Protein AF-A0A7L1FZL9-F1 (afdb_monomer_lite)

pLDDT: mean 77.22, std 15.19, range [39.34, 91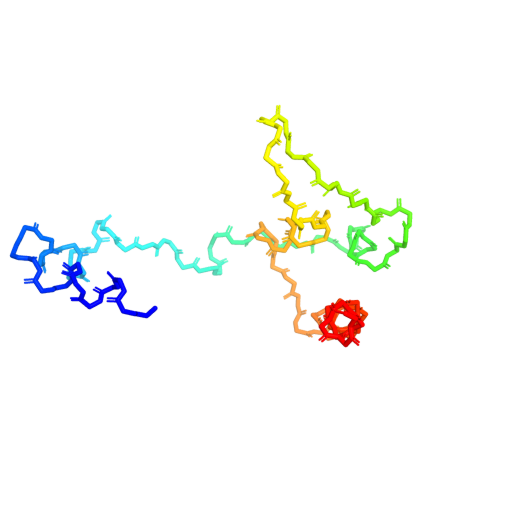.0]

Sequence (96 aa):
MSSQEEILSDGRFSRITRDPRFWEMPEKERKVKIDKRFRAMFHDKKFKLTYTVDKRGRPVNYTSAENLRKFYALSESDSDLSESESKEVKKKKKKK

InterPro domains:
  IPR039754 Pre-rRNA-processing protein Esf1 [PTHR12202] (3-92)

Secondary structure (DSSP, 8-state):
-HHHHHHHH-TTTTTTTT-GGGPPPPHHHHSEEPPGGGGGGGT-TTT--EEEE-TTS-EEEEEHHHHHTTTEE--HHHHHHHHHHHHHHHHHHH--

Radius of gyration: 18.12 Å; chains: 1; bounding box: 38×29×49 Å

Organism: Sylvia borin (NCBI:txid73324)

Structure (mmCIF, N/CA/C/O backbone):
data_AF-A0A7L1FZL9-F1
#
_entry.id   AF-A0A7L1FZL9-F1
#
loop_
_atom_site.group_PDB
_atom_site.id
_atom_site.type_symbol
_atom_site.label_atom_id
_atom_site.label_alt_id
_atom_site.label_comp_id
_atom_site.label_asym_id
_atom_site.label_entity_id
_atom_site.label_seq_id
_atom_site.pdbx_PDB_ins_code
_atom_site.Cartn_x
_atom_site.Cartn_y
_atom_site.Cartn_z
_atom_site.occupancy
_atom_site.B_iso_or_equiv
_atom_site.auth_seq_id
_atom_site.auth_comp_id
_atom_site.auth_asym_id
_atom_site.auth_atom_id
_atom_site.pdbx_PDB_model_num
ATOM 1 N N . MET A 1 1 ? 3.029 -11.949 14.709 1.00 48.22 1 MET A N 1
ATOM 2 C CA . MET A 1 1 ? 2.002 -12.691 15.463 1.00 48.22 1 MET A CA 1
ATOM 3 C C . MET A 1 1 ? 2.260 -12.581 16.962 1.00 48.22 1 MET A C 1
ATOM 5 O O . MET A 1 1 ? 1.384 -12.068 17.634 1.00 48.22 1 MET A O 1
ATOM 9 N N . SER A 1 2 ? 3.466 -12.886 17.465 1.00 59.34 2 SER A N 1
ATOM 10 C CA . SER A 1 2 ? 3.809 -12.760 18.902 1.00 59.34 2 SER A CA 1
ATOM 11 C C . SER A 1 2 ? 3.553 -11.377 19.524 1.00 59.34 2 SER A C 1
ATOM 13 O O . SER A 1 2 ? 3.038 -11.277 20.628 1.00 59.34 2 SER A O 1
ATOM 15 N N . SER A 1 3 ? 3.826 -10.291 18.797 1.00 63.91 3 SER A N 1
ATOM 16 C CA . SER A 1 3 ? 3.645 -8.927 19.319 1.00 63.91 3 SER A CA 1
ATOM 17 C C . SER A 1 3 ? 2.185 -8.514 19.543 1.00 63.91 3 SER A C 1
ATOM 19 O O . SER A 1 3 ? 1.925 -7.595 20.308 1.00 63.91 3 SER A O 1
ATOM 21 N N . GLN A 1 4 ? 1.218 -9.126 18.849 1.00 69.00 4 GLN A N 1
ATOM 22 C CA . GLN A 1 4 ? -0.200 -8.795 19.045 1.00 69.00 4 GLN A CA 1
ATOM 23 C C . GLN A 1 4 ? -0.735 -9.431 20.328 1.00 69.00 4 GLN A C 1
ATOM 25 O O . GLN A 1 4 ? -1.502 -8.794 21.038 1.00 69.00 4 GLN A O 1
ATOM 30 N N . GLU A 1 5 ? -0.291 -10.642 20.655 1.00 74.94 5 GLU A N 1
ATOM 31 C CA . GLU A 1 5 ? -0.677 -11.352 21.880 1.00 74.94 5 GLU A CA 1
ATOM 32 C C . GLU A 1 5 ? -0.196 -10.614 23.139 1.00 74.94 5 GLU A C 1
ATOM 34 O O . GLU A 1 5 ? -0.959 -10.464 24.091 1.00 74.94 5 GLU A O 1
ATOM 39 N N . GLU A 1 6 ? 1.013 -10.046 23.108 1.00 77.38 6 GLU A N 1
ATOM 40 C CA . GLU A 1 6 ? 1.547 -9.204 24.189 1.00 77.38 6 GLU A CA 1
ATOM 41 C C . GLU A 1 6 ? 0.713 -7.929 24.411 1.00 77.38 6 GLU A C 1
ATOM 43 O O . GLU A 1 6 ? 0.440 -7.548 25.548 1.00 77.38 6 GLU A O 1
ATOM 48 N N . ILE A 1 7 ? 0.247 -7.291 23.331 1.00 75.94 7 ILE A N 1
ATOM 49 C CA . ILE A 1 7 ? -0.608 -6.094 23.405 1.00 75.94 7 ILE A CA 1
ATOM 50 C C . ILE A 1 7 ? -1.997 -6.447 23.954 1.00 75.94 7 ILE A C 1
ATOM 52 O O . ILE A 1 7 ? -2.570 -5.678 24.720 1.00 75.94 7 ILE A O 1
ATOM 56 N N . LEU A 1 8 ? -2.539 -7.610 23.583 1.00 77.06 8 LEU A N 1
ATOM 57 C CA . LEU A 1 8 ? -3.836 -8.097 24.066 1.00 77.06 8 LEU A CA 1
ATOM 58 C C . LEU A 1 8 ? -3.800 -8.504 25.543 1.00 77.06 8 LEU A C 1
ATOM 60 O O . LEU A 1 8 ? -4.810 -8.379 26.234 1.00 77.06 8 LEU A O 1
ATOM 64 N N . SER A 1 9 ? -2.648 -8.988 26.009 1.00 81.50 9 SER A N 1
ATOM 65 C CA . SER A 1 9 ? -2.391 -9.335 27.407 1.00 81.50 9 SER A CA 1
ATOM 66 C C . SER A 1 9 ? -2.286 -8.105 28.315 1.00 81.50 9 SER A C 1
ATOM 68 O O . SER A 1 9 ? -2.498 -8.226 29.522 1.00 81.50 9 SER A O 1
ATOM 70 N N . ASP A 1 10 ? -1.932 -6.935 27.777 1.00 85.56 10 ASP A N 1
ATOM 71 C CA . ASP A 1 10 ? -1.797 -5.709 28.561 1.00 85.56 10 ASP A CA 1
ATOM 72 C C . ASP A 1 10 ? -3.179 -5.114 28.885 1.00 85.56 10 ASP A C 1
ATOM 74 O O . ASP A 1 10 ? -3.944 -4.700 28.006 1.00 85.56 10 ASP A O 1
ATOM 78 N N . GLY A 1 11 ? -3.492 -5.013 30.181 1.00 85.69 11 GLY A N 1
ATOM 79 C CA . GLY A 1 11 ? -4.750 -4.447 30.672 1.00 85.69 11 GLY A CA 1
ATOM 80 C C . GLY A 1 11 ? -5.026 -3.029 30.159 1.00 85.69 11 GLY A C 1
ATOM 81 O O . GLY A 1 11 ? -6.192 -2.679 29.951 1.00 85.69 11 GLY A O 1
ATOM 82 N N . ARG A 1 12 ? -3.976 -2.245 29.862 1.00 85.44 12 ARG A N 1
ATOM 83 C CA . ARG A 1 12 ? -4.089 -0.888 29.299 1.00 85.44 12 ARG A CA 1
ATOM 84 C C . ARG A 1 12 ? -4.723 -0.869 27.907 1.00 85.44 12 ARG A C 1
ATOM 86 O O . ARG A 1 12 ? -5.404 0.096 27.570 1.00 85.44 12 ARG A O 1
ATOM 93 N N . PHE A 1 13 ? -4.520 -1.917 27.108 1.00 84.88 13 PHE A N 1
ATOM 94 C CA . PHE A 1 13 ? -4.974 -1.995 25.714 1.00 84.88 13 PHE A CA 1
ATOM 95 C C . PHE A 1 13 ? -6.159 -2.948 25.507 1.00 84.88 13 PHE A C 1
ATOM 97 O O . PHE A 1 13 ? -6.697 -3.028 24.402 1.00 84.88 13 PHE A O 1
ATOM 104 N N . SER A 1 14 ? -6.644 -3.587 26.575 1.00 83.75 14 SER A N 1
ATOM 105 C CA . SER A 1 14 ? -7.786 -4.518 26.566 1.00 83.75 14 SER A CA 1
ATOM 106 C C . SER A 1 14 ? -9.063 -3.978 25.900 1.00 83.75 14 SER A C 1
ATOM 108 O O . SER A 1 14 ? -9.874 -4.749 25.382 1.00 83.75 14 SER A O 1
ATOM 110 N N . ARG A 1 15 ? -9.255 -2.651 25.893 1.00 83.44 15 ARG A N 1
ATOM 111 C CA . ARG A 1 15 ? -10.434 -1.985 25.318 1.00 83.44 15 ARG A CA 1
ATOM 112 C C . ARG A 1 15 ? -10.313 -1.704 23.817 1.00 83.44 15 ARG A C 1
ATOM 114 O O . ARG A 1 15 ? -11.339 -1.597 23.156 1.00 83.44 15 ARG A O 1
ATOM 121 N N . ILE A 1 16 ? -9.096 -1.642 23.270 1.00 86.81 16 ILE A N 1
ATOM 122 C CA . ILE A 1 16 ? -8.839 -1.245 21.873 1.00 86.81 16 ILE A CA 1
ATOM 123 C C . ILE A 1 16 ? -9.443 -2.240 20.879 1.00 86.81 16 ILE A C 1
ATOM 125 O O . ILE A 1 16 ? -9.939 -1.846 19.834 1.00 86.81 16 ILE A O 1
ATOM 129 N N . THR A 1 17 ? -9.452 -3.531 21.199 1.00 82.50 17 THR A N 1
ATOM 130 C CA . THR A 1 17 ? -9.962 -4.553 20.271 1.00 82.50 17 THR A CA 1
ATOM 131 C C . THR A 1 17 ? -11.477 -4.630 20.201 1.00 82.50 17 THR A C 1
ATOM 133 O O . THR A 1 17 ? -12.030 -5.036 19.179 1.00 82.50 17 THR A O 1
ATOM 136 N N . ARG A 1 18 ? -12.151 -4.247 21.287 1.00 85.38 18 ARG A N 1
ATOM 137 C CA . ARG A 1 18 ? -13.611 -4.316 21.412 1.00 85.38 18 ARG A CA 1
ATOM 138 C C . ARG A 1 18 ? -14.296 -3.003 21.054 1.00 85.38 18 ARG A C 1
ATOM 140 O O . ARG A 1 18 ? -15.470 -3.022 20.707 1.00 85.38 18 ARG A O 1
ATOM 147 N N . ASP A 1 19 ? -13.596 -1.880 21.179 1.00 90.06 19 ASP A N 1
ATOM 148 C CA . ASP A 1 19 ? -14.167 -0.561 20.940 1.00 90.06 19 ASP A CA 1
ATOM 149 C C . ASP A 1 19 ? -14.156 -0.233 19.430 1.00 90.06 19 ASP A C 1
ATOM 151 O O . ASP A 1 19 ? -13.079 -0.140 18.830 1.00 90.06 19 ASP A O 1
ATOM 155 N N . PRO A 1 20 ? -15.336 -0.034 18.804 1.00 90.31 20 PRO A N 1
ATOM 156 C CA . PRO A 1 20 ? -15.452 0.219 17.368 1.00 90.31 20 PRO A CA 1
ATOM 157 C C . PRO A 1 20 ? -14.743 1.503 16.927 1.00 90.31 20 PRO A C 1
ATOM 159 O O . PRO A 1 20 ? -14.432 1.655 15.749 1.00 90.31 20 PRO A O 1
ATOM 162 N N . ARG A 1 21 ? -14.433 2.419 17.855 1.00 88.75 21 ARG A N 1
ATOM 163 C CA . ARG A 1 21 ? -13.644 3.620 17.563 1.00 88.75 21 ARG A CA 1
ATOM 164 C C . ARG A 1 21 ? -12.237 3.297 17.057 1.00 88.75 21 ARG A C 1
ATOM 166 O O . ARG A 1 21 ? -11.674 4.088 16.305 1.00 88.75 21 ARG A O 1
ATOM 173 N N . PHE A 1 22 ? -11.666 2.174 17.490 1.00 88.44 22 PHE A N 1
ATOM 174 C CA . PHE A 1 22 ? -10.323 1.744 17.099 1.00 88.44 22 PHE A CA 1
ATOM 175 C C . PHE A 1 22 ? -10.335 0.681 15.999 1.00 88.44 22 PHE A C 1
ATOM 177 O O . PHE A 1 22 ? -9.277 0.163 15.643 1.00 88.44 22 PHE A O 1
ATOM 184 N N . TRP A 1 23 ? -11.503 0.345 15.446 1.00 89.00 23 TRP A N 1
ATOM 185 C CA . TRP A 1 23 ? -11.558 -0.536 14.291 1.00 89.00 23 TRP A CA 1
ATOM 186 C C . TRP A 1 23 ? -10.986 0.164 13.066 1.00 89.00 23 TRP A C 1
ATOM 188 O O . TRP A 1 23 ? -11.358 1.287 12.720 1.00 89.00 23 TRP A O 1
ATOM 198 N N . GLU A 1 24 ? -10.056 -0.518 12.405 1.00 86.69 24 GLU A N 1
ATOM 199 C CA . GLU A 1 24 ? -9.537 -0.046 11.134 1.00 86.69 24 GLU A CA 1
ATOM 200 C C . GLU A 1 24 ? -10.647 -0.067 10.081 1.00 86.69 24 GLU A C 1
ATOM 202 O O . GLU A 1 24 ? -11.445 -1.004 10.005 1.00 86.69 24 GLU A O 1
ATOM 207 N N . MET A 1 25 ? -10.668 0.964 9.236 1.00 88.81 25 MET A N 1
ATOM 208 C CA . MET A 1 25 ? -11.584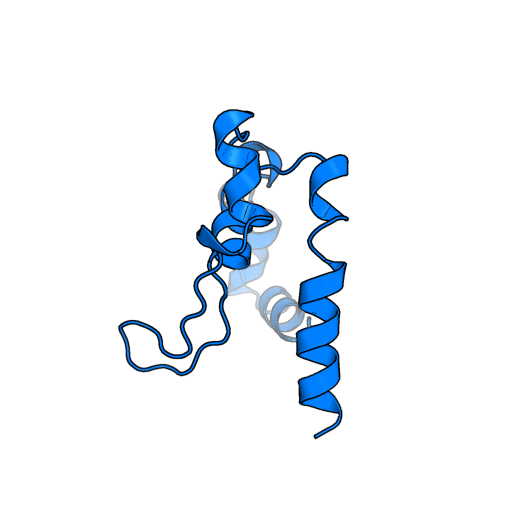 1.027 8.103 1.00 88.81 25 MET A CA 1
ATOM 209 C C . MET A 1 25 ? -11.387 -0.207 7.204 1.00 88.81 25 MET A C 1
ATOM 211 O O . MET A 1 25 ? -10.239 -0.524 6.852 1.00 88.81 25 MET A O 1
ATOM 215 N N . PRO A 1 26 ? -12.469 -0.903 6.806 1.00 89.62 26 PRO A N 1
ATOM 216 C CA . PRO A 1 26 ? -12.364 -2.123 6.022 1.00 89.62 26 PRO A CA 1
ATOM 217 C C . PRO A 1 26 ? -11.637 -1.865 4.703 1.00 89.62 26 PRO A C 1
ATOM 219 O O . PRO A 1 26 ? -11.775 -0.813 4.075 1.00 89.62 26 PRO A O 1
ATOM 222 N N . GLU A 1 27 ? -10.878 -2.856 4.230 1.00 81.75 27 GLU A N 1
ATOM 223 C CA . GLU A 1 27 ? -10.024 -2.671 3.051 1.00 81.75 27 GLU A CA 1
ATOM 224 C C . GLU A 1 27 ? -10.786 -2.243 1.793 1.00 81.75 27 GLU A C 1
ATOM 226 O O . GLU A 1 27 ? -10.229 -1.543 0.950 1.00 81.75 27 GLU A O 1
ATOM 231 N N . LYS A 1 28 ? -12.050 -2.666 1.671 1.00 83.19 28 LYS A N 1
ATOM 232 C CA . LYS A 1 28 ? -12.929 -2.317 0.548 1.00 83.19 28 LYS A CA 1
ATOM 233 C C . LYS A 1 28 ? -13.231 -0.821 0.488 1.00 83.19 28 LYS A C 1
ATOM 235 O O . LYS A 1 28 ? -13.330 -0.281 -0.605 1.00 83.19 28 LYS A O 1
ATOM 240 N N . GLU A 1 29 ? -13.366 -0.176 1.642 1.00 82.88 29 GLU A N 1
ATOM 241 C CA . GLU A 1 29 ? -13.587 1.271 1.752 1.00 82.88 29 GLU A CA 1
ATOM 242 C C . GLU A 1 29 ? -12.262 2.030 1.689 1.00 82.88 29 GLU A C 1
ATOM 244 O O . GLU A 1 29 ? -12.180 3.114 1.118 1.00 82.88 29 GLU A O 1
ATOM 249 N N . ARG A 1 30 ? -11.191 1.422 2.213 1.00 88.62 30 ARG A N 1
ATOM 250 C CA . ARG A 1 30 ? -9.844 1.998 2.187 1.00 88.62 30 ARG A CA 1
ATOM 251 C C . ARG A 1 30 ? -9.249 2.096 0.784 1.00 88.62 30 ARG A C 1
ATOM 253 O O . ARG A 1 30 ? -8.440 2.989 0.538 1.00 88.62 30 ARG A O 1
ATOM 260 N N . LYS A 1 31 ? -9.585 1.165 -0.111 1.00 90.94 31 LYS A N 1
ATOM 261 C CA . LYS A 1 31 ? -8.994 1.062 -1.451 1.00 90.94 31 LYS A CA 1
ATOM 262 C C . LYS A 1 31 ? -9.892 1.695 -2.517 1.00 90.94 31 LYS A C 1
ATOM 264 O O . LYS A 1 31 ? -11.065 1.360 -2.649 1.00 90.94 31 LYS A O 1
ATOM 269 N N . VAL A 1 32 ? -9.308 2.549 -3.352 1.00 90.06 32 VAL A N 1
ATOM 270 C CA . VAL A 1 32 ? -9.986 3.227 -4.466 1.00 90.06 32 VAL A CA 1
ATOM 271 C C . VAL A 1 32 ? -10.027 2.319 -5.698 1.00 90.06 32 VAL A C 1
ATOM 273 O O . VAL A 1 32 ? -9.048 1.648 -6.023 1.00 90.06 32 VAL A O 1
ATOM 276 N N . LYS A 1 33 ? -11.148 2.290 -6.426 1.00 89.88 33 LYS A N 1
ATOM 277 C CA . LYS A 1 33 ? -11.249 1.529 -7.683 1.00 89.88 33 LYS A CA 1
ATOM 278 C C . LYS A 1 33 ? -10.358 2.144 -8.765 1.00 89.88 33 LYS A C 1
ATOM 280 O O . LYS A 1 33 ? -10.382 3.353 -8.977 1.00 89.88 33 LYS A O 1
ATOM 285 N N . ILE A 1 34 ? -9.608 1.304 -9.472 1.00 89.31 34 ILE A N 1
ATOM 286 C CA . ILE A 1 34 ? -8.804 1.724 -10.625 1.00 89.31 34 ILE A CA 1
ATOM 287 C C . ILE A 1 34 ? -9.674 1.833 -11.877 1.00 89.31 34 ILE A C 1
ATOM 289 O O . ILE A 1 34 ? -10.431 0.921 -12.206 1.00 89.31 34 ILE A O 1
ATOM 293 N N . ASP A 1 35 ? -9.512 2.938 -12.603 1.00 89.38 35 ASP A N 1
ATOM 294 C CA . ASP A 1 35 ? -10.032 3.103 -13.961 1.00 89.38 35 ASP A CA 1
ATOM 295 C C . ASP A 1 35 ? -9.164 2.322 -14.970 1.00 89.38 35 ASP A C 1
ATOM 297 O O . ASP A 1 35 ? -7.949 2.178 -14.813 1.00 89.38 35 ASP A O 1
ATOM 301 N N . LYS A 1 36 ? -9.780 1.842 -16.052 1.00 87.50 36 LYS A N 1
ATOM 302 C CA . LYS A 1 36 ? -9.178 0.980 -17.081 1.00 87.50 36 LYS A CA 1
ATOM 303 C C . LYS A 1 36 ? -7.887 1.561 -17.662 1.00 87.50 36 LYS A C 1
ATOM 305 O O . LYS A 1 36 ? -6.951 0.813 -17.930 1.00 87.50 36 LYS A O 1
ATOM 310 N N . ARG A 1 37 ? -7.813 2.890 -17.800 1.00 87.62 37 ARG A N 1
ATOM 311 C CA . ARG A 1 37 ? -6.643 3.616 -18.333 1.00 87.62 37 ARG A CA 1
ATOM 312 C C . ARG A 1 37 ? -5.369 3.399 -17.517 1.00 87.62 37 ARG A C 1
ATOM 314 O O . ARG A 1 37 ? -4.272 3.478 -18.055 1.00 87.62 37 ARG A O 1
ATOM 321 N N . PHE A 1 38 ? -5.514 3.109 -16.230 1.00 87.94 38 PHE A N 1
ATOM 322 C CA . PHE A 1 38 ? -4.410 3.054 -15.278 1.00 87.94 38 PHE A CA 1
ATOM 323 C C . PHE A 1 38 ? -3.989 1.630 -14.908 1.00 87.94 38 PHE A C 1
ATOM 325 O O . PHE A 1 38 ? -3.032 1.440 -14.159 1.00 87.94 38 PHE A O 1
ATOM 332 N N . ARG A 1 39 ? -4.650 0.616 -15.476 1.00 86.94 39 ARG A N 1
ATOM 333 C CA . ARG A 1 39 ? -4.341 -0.802 -15.246 1.00 86.94 39 ARG A CA 1
ATOM 334 C C . ARG A 1 39 ? -2.896 -1.157 -15.625 1.00 86.94 39 ARG A C 1
ATOM 336 O O . ARG A 1 39 ? -2.243 -1.932 -14.931 1.00 86.94 39 ARG A O 1
ATOM 343 N N . ALA A 1 40 ? -2.369 -0.521 -16.672 1.00 87.06 40 ALA A N 1
ATOM 344 C CA . ALA A 1 40 ? -1.005 -0.727 -17.156 1.00 87.06 40 ALA A CA 1
ATOM 345 C C . ALA A 1 40 ? 0.090 -0.380 -16.124 1.00 87.06 40 ALA A C 1
ATOM 347 O O . ALA A 1 40 ? 1.185 -0.932 -16.202 1.00 87.06 40 ALA A O 1
ATOM 348 N N . MET A 1 41 ? -0.196 0.459 -15.115 1.00 86.94 41 MET A N 1
ATOM 349 C CA . MET A 1 41 ? 0.796 0.877 -14.109 1.00 86.94 41 M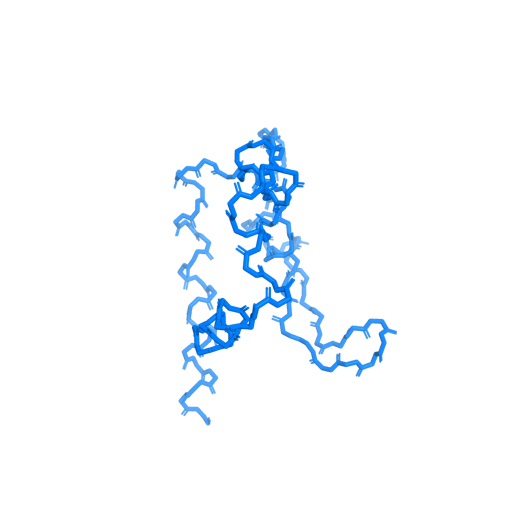ET A CA 1
ATOM 350 C C . MET A 1 41 ? 1.380 -0.283 -13.287 1.00 86.94 41 MET A C 1
ATOM 352 O O . MET A 1 41 ? 2.484 -0.166 -12.761 1.00 86.94 41 MET A O 1
ATOM 356 N N . PHE A 1 42 ? 0.658 -1.401 -13.169 1.00 86.69 42 PHE A N 1
ATOM 357 C CA . PHE A 1 42 ? 1.104 -2.564 -12.394 1.00 86.69 42 PHE A CA 1
ATOM 358 C C . PHE A 1 42 ? 1.928 -3.556 -13.218 1.00 86.69 42 PHE A C 1
ATOM 360 O O . PH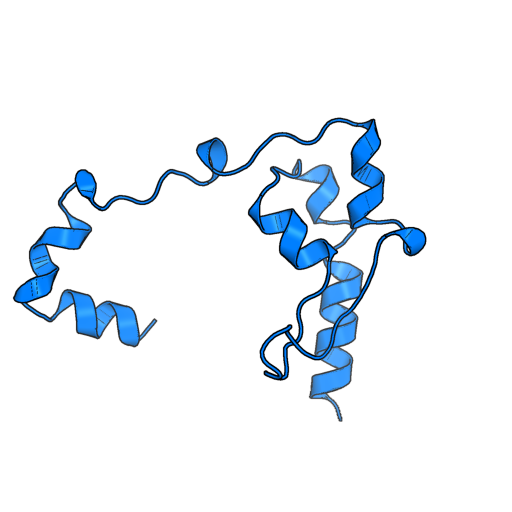E A 1 42 ? 2.766 -4.276 -12.667 1.00 86.69 42 PHE A O 1
ATOM 367 N N . HIS A 1 43 ? 1.708 -3.581 -14.532 1.00 84.88 43 HIS A N 1
ATOM 368 C CA . HIS A 1 43 ? 2.220 -4.628 -15.414 1.00 84.88 43 HIS A CA 1
ATOM 369 C C . HIS A 1 43 ? 3.387 -4.131 -16.266 1.00 84.88 43 HIS A C 1
ATOM 371 O O . HIS A 1 43 ? 4.423 -4.802 -16.349 1.00 84.88 43 HIS A O 1
ATOM 377 N N . ASP A 1 44 ? 3.269 -2.926 -16.823 1.00 89.38 44 ASP A N 1
ATOM 378 C CA . ASP A 1 44 ? 4.245 -2.385 -17.759 1.00 89.38 44 ASP A CA 1
ATOM 379 C C . ASP A 1 44 ? 5.549 -2.006 -17.056 1.00 89.38 44 ASP A C 1
ATOM 381 O O . ASP A 1 44 ? 5.590 -1.236 -16.093 1.00 89.38 44 ASP A O 1
ATOM 385 N N . LYS A 1 45 ? 6.667 -2.476 -17.617 1.00 87.06 45 LYS A N 1
ATOM 386 C CA . LYS A 1 45 ? 8.018 -2.157 -17.127 1.00 87.06 45 LYS A CA 1
ATOM 387 C C . LYS A 1 45 ? 8.324 -0.657 -17.156 1.00 87.06 45 LYS A C 1
ATOM 389 O O . LYS A 1 45 ? 9.140 -0.200 -16.367 1.00 87.06 45 LYS A O 1
ATOM 394 N N . LYS A 1 46 ? 7.629 0.105 -18.007 1.00 87.06 46 LYS A N 1
ATOM 395 C CA . LYS A 1 46 ? 7.743 1.569 -18.107 1.00 87.06 46 LYS A CA 1
ATOM 396 C C . LYS A 1 46 ? 7.393 2.283 -16.795 1.00 87.06 46 LYS A C 1
ATOM 398 O O . LYS A 1 46 ? 7.948 3.340 -16.527 1.00 87.06 46 LYS A O 1
ATOM 403 N N . PHE A 1 47 ? 6.509 1.699 -15.980 1.00 84.50 47 PHE A N 1
ATOM 404 C CA . PHE A 1 47 ? 6.076 2.269 -14.698 1.00 84.50 47 PHE A CA 1
ATOM 405 C C . PHE A 1 47 ? 6.705 1.568 -13.482 1.00 84.50 47 PHE A C 1
ATOM 407 O O . PHE A 1 47 ? 6.580 2.053 -12.358 1.00 84.50 47 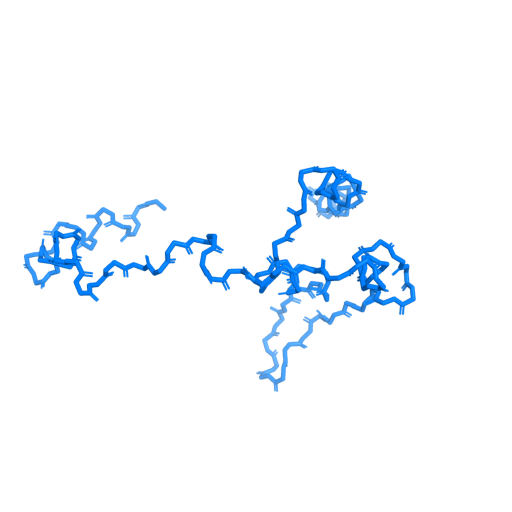PHE A O 1
ATOM 414 N N . LYS A 1 48 ? 7.417 0.449 -13.689 1.00 85.00 48 LYS A N 1
ATOM 415 C CA . LYS A 1 48 ? 8.097 -0.307 -12.628 1.00 85.00 48 LYS A CA 1
ATOM 416 C C . LYS A 1 48 ? 9.416 0.372 -12.253 1.00 85.00 48 LYS A C 1
ATOM 418 O O . LYS A 1 48 ? 10.472 0.062 -12.794 1.00 85.00 48 LYS A O 1
ATOM 423 N N . LEU A 1 49 ? 9.353 1.264 -11.271 1.00 84.25 49 LEU A N 1
ATOM 424 C CA . LEU A 1 49 ? 10.526 1.852 -10.623 1.00 84.25 49 LEU A CA 1
ATOM 425 C C . LEU A 1 49 ? 10.821 1.172 -9.279 1.00 84.25 49 LEU A C 1
ATOM 427 O O . LEU A 1 49 ? 9.906 0.950 -8.474 1.00 84.25 49 LEU A O 1
ATOM 431 N N . THR A 1 50 ? 12.092 0.838 -9.046 1.00 85.00 50 THR A N 1
ATOM 432 C CA . THR A 1 50 ? 12.591 0.230 -7.806 1.00 85.00 50 THR A CA 1
ATOM 433 C C . THR A 1 50 ? 13.560 1.175 -7.114 1.00 85.00 50 THR A C 1
ATOM 435 O O . THR A 1 50 ? 14.603 1.506 -7.676 1.00 85.00 50 THR A O 1
ATOM 438 N N . TYR A 1 51 ? 13.240 1.564 -5.883 1.00 82.50 51 TYR A N 1
ATOM 439 C CA . TYR A 1 51 ? 14.137 2.339 -5.035 1.00 82.50 51 TYR A CA 1
ATOM 440 C C . TYR A 1 51 ? 14.702 1.424 -3.952 1.00 82.50 51 TYR A C 1
ATOM 442 O O . TYR A 1 51 ? 13.957 0.683 -3.317 1.00 82.50 51 TYR A O 1
ATOM 450 N N . THR A 1 52 ? 16.018 1.458 -3.764 1.00 85.50 52 THR A N 1
ATOM 451 C CA . THR A 1 52 ? 16.715 0.668 -2.735 1.00 85.50 52 THR A CA 1
ATOM 452 C C . THR A 1 52 ? 16.862 1.420 -1.415 1.00 85.50 52 THR A C 1
ATOM 454 O O . THR A 1 52 ? 17.152 0.810 -0.387 1.00 85.50 52 THR A O 1
ATOM 457 N N . VAL A 1 53 ? 16.677 2.742 -1.435 1.00 88.56 53 VAL A N 1
ATOM 458 C CA . VAL A 1 53 ? 16.886 3.630 -0.290 1.00 88.56 53 VAL A CA 1
ATOM 459 C C . VAL A 1 53 ? 15.724 4.618 -0.200 1.00 88.56 53 VAL A C 1
ATOM 461 O O . VAL A 1 53 ? 15.353 5.244 -1.193 1.00 88.56 53 VAL A O 1
ATOM 464 N N . ASP A 1 54 ? 15.147 4.754 0.992 1.00 86.38 54 ASP A N 1
ATOM 465 C CA . ASP A 1 54 ? 14.102 5.740 1.280 1.00 86.38 54 ASP A CA 1
ATOM 466 C C . ASP A 1 54 ? 14.677 7.165 1.350 1.00 86.38 54 ASP A C 1
ATOM 468 O O . ASP A 1 54 ? 15.867 7.362 1.588 1.00 86.38 54 ASP A O 1
ATOM 472 N N . LYS A 1 55 ? 13.819 8.196 1.297 1.00 87.25 55 LYS A N 1
ATOM 473 C CA . LYS A 1 55 ? 14.226 9.610 1.495 1.00 87.25 55 LYS A CA 1
ATOM 474 C C . LYS A 1 55 ? 14.973 9.872 2.817 1.00 87.25 55 LYS A C 1
ATOM 476 O O . LYS A 1 55 ? 15.628 10.895 2.959 1.00 87.25 55 LYS A O 1
ATOM 481 N N . ARG A 1 56 ? 14.850 8.962 3.788 1.00 90.00 56 ARG A N 1
ATOM 482 C CA . ARG A 1 56 ? 15.508 8.994 5.105 1.00 90.00 56 ARG A CA 1
ATOM 483 C C . ARG A 1 56 ? 16.805 8.172 5.169 1.00 90.00 56 ARG A C 1
ATOM 485 O O . ARG A 1 56 ? 17.316 7.949 6.258 1.00 90.00 56 ARG A O 1
ATOM 492 N N . GLY A 1 57 ? 17.296 7.648 4.046 1.00 89.00 57 GLY A N 1
ATOM 493 C CA . GLY A 1 57 ? 18.530 6.857 3.992 1.00 89.00 57 GLY A CA 1
ATOM 494 C C . GLY A 1 57 ? 18.394 5.404 4.464 1.00 89.00 57 GLY A C 1
ATOM 495 O O . GLY A 1 57 ? 19.365 4.654 4.420 1.00 89.00 57 GLY A O 1
ATOM 496 N N . ARG A 1 58 ? 17.204 4.967 4.898 1.00 90.62 58 ARG A N 1
ATOM 497 C CA . ARG A 1 58 ? 16.979 3.572 5.295 1.00 90.62 58 ARG A CA 1
ATOM 498 C C . ARG A 1 58 ? 17.004 2.671 4.051 1.00 90.62 58 ARG A C 1
ATOM 500 O O . ARG A 1 58 ? 16.322 3.003 3.079 1.00 90.62 58 ARG A O 1
ATOM 507 N N . PRO A 1 59 ? 17.720 1.532 4.073 1.00 91.00 59 PRO A N 1
ATOM 508 C CA . PRO A 1 59 ? 17.652 0.558 2.994 1.00 91.00 59 PRO A CA 1
ATOM 509 C C . PRO A 1 59 ? 16.286 -0.123 3.014 1.00 91.00 59 PRO A C 1
ATOM 511 O O . PRO A 1 59 ? 15.858 -0.671 4.035 1.00 91.00 59 PRO A O 1
ATOM 514 N N . VAL A 1 60 ? 15.592 -0.072 1.886 1.00 86.31 60 VAL A N 1
ATOM 515 C CA . VAL A 1 60 ? 14.218 -0.544 1.760 1.00 86.31 60 VAL A CA 1
ATOM 516 C C . VAL A 1 60 ? 14.035 -1.263 0.428 1.00 86.31 60 VAL A C 1
ATOM 518 O O . VAL A 1 60 ? 14.636 -0.917 -0.581 1.00 86.31 60 VAL A O 1
ATOM 521 N N . ASN A 1 61 ? 13.211 -2.311 0.436 1.00 82.25 61 ASN A N 1
ATOM 522 C CA . ASN A 1 61 ? 12.921 -3.133 -0.737 1.00 82.25 61 ASN A CA 1
ATOM 523 C C . ASN A 1 61 ? 11.468 -2.929 -1.190 1.00 82.25 61 ASN A C 1
ATOM 525 O O . ASN A 1 61 ? 10.724 -3.904 -1.272 1.00 82.25 61 ASN A O 1
ATOM 529 N N . TYR A 1 62 ? 11.046 -1.681 -1.427 1.00 82.06 62 TYR A N 1
ATOM 530 C CA . TYR A 1 62 ? 9.710 -1.400 -1.960 1.00 82.06 62 TYR A CA 1
ATOM 531 C C . TYR A 1 62 ? 9.771 -1.110 -3.453 1.00 82.06 62 TYR A C 1
ATOM 533 O O . TYR A 1 62 ? 10.551 -0.284 -3.932 1.00 82.06 62 TYR A O 1
ATOM 541 N N . THR A 1 63 ? 8.887 -1.768 -4.191 1.00 84.38 63 THR A N 1
ATOM 542 C CA . THR A 1 63 ? 8.625 -1.445 -5.591 1.00 84.38 63 THR A CA 1
ATOM 543 C C . THR A 1 63 ? 7.456 -0.464 -5.709 1.00 84.38 63 THR A C 1
ATOM 545 O O . THR A 1 63 ? 6.540 -0.441 -4.885 1.00 84.38 63 THR A O 1
ATOM 548 N N . SER A 1 64 ? 7.470 0.358 -6.758 1.00 82.94 64 SER A N 1
ATOM 549 C CA . SER A 1 64 ? 6.349 1.244 -7.126 1.00 82.94 64 SER A CA 1
ATOM 550 C C . SER A 1 64 ? 5.005 0.504 -7.173 1.00 82.94 64 SER A C 1
ATOM 552 O O . SER A 1 64 ? 4.027 0.970 -6.589 1.00 82.94 64 SER A O 1
ATOM 554 N N . ALA A 1 65 ? 4.974 -0.689 -7.773 1.00 84.25 65 ALA A N 1
ATOM 555 C CA . ALA A 1 65 ? 3.780 -1.528 -7.840 1.00 84.25 65 ALA A CA 1
ATOM 556 C C . ALA A 1 65 ? 3.276 -1.960 -6.449 1.00 84.25 65 ALA A C 1
ATOM 558 O O . ALA A 1 65 ? 2.080 -1.869 -6.176 1.00 84.25 65 ALA A O 1
ATOM 559 N N . GLU A 1 66 ? 4.165 -2.381 -5.542 1.00 85.69 66 GLU A N 1
ATOM 560 C CA . GLU A 1 66 ? 3.792 -2.748 -4.164 1.00 85.69 66 GLU A CA 1
ATOM 561 C C . GLU A 1 66 ? 3.208 -1.559 -3.385 1.00 85.69 66 GLU A C 1
ATOM 563 O O . GLU A 1 66 ? 2.292 -1.739 -2.583 1.00 85.69 66 GLU A O 1
ATOM 568 N N . ASN A 1 67 ? 3.689 -0.337 -3.634 1.00 86.00 67 ASN A N 1
ATOM 569 C CA . ASN A 1 67 ? 3.143 0.863 -3.001 1.00 86.00 67 ASN A CA 1
ATOM 570 C C . ASN A 1 67 ? 1.749 1.219 -3.532 1.00 86.00 67 ASN A C 1
ATOM 572 O O . ASN A 1 67 ? 0.864 1.531 -2.738 1.00 86.00 67 ASN A O 1
ATOM 576 N N . LEU A 1 68 ? 1.524 1.116 -4.844 1.00 88.12 68 LEU A N 1
ATOM 577 C CA . LEU A 1 68 ? 0.219 1.398 -5.453 1.00 88.12 68 LEU A CA 1
ATOM 578 C C . LEU A 1 68 ? -0.859 0.388 -5.018 1.00 88.12 68 LEU A C 1
ATOM 580 O O . LEU A 1 68 ? -2.007 0.773 -4.807 1.00 88.12 68 LEU A O 1
ATOM 584 N N . ARG A 1 69 ? -0.494 -0.881 -4.784 1.00 87.75 69 ARG A N 1
ATOM 585 C CA . ARG A 1 69 ? -1.421 -1.925 -4.294 1.00 87.75 69 ARG A CA 1
ATOM 586 C C . ARG A 1 69 ? -2.073 -1.602 -2.944 1.00 87.75 69 ARG A C 1
ATOM 588 O O . ARG A 1 69 ? -3.123 -2.155 -2.629 1.00 87.75 69 ARG A O 1
ATOM 595 N N . LYS A 1 70 ? -1.470 -0.725 -2.135 1.00 88.38 70 LYS A N 1
ATOM 596 C CA . LYS A 1 70 ? -2.027 -0.318 -0.833 1.00 88.38 70 LYS A CA 1
ATOM 597 C C . LYS A 1 70 ? -3.260 0.569 -0.986 1.00 88.38 70 LYS A C 1
ATOM 599 O O . LYS A 1 70 ? -4.159 0.500 -0.155 1.00 88.38 70 LYS A O 1
ATOM 604 N N . PHE A 1 71 ? -3.288 1.382 -2.040 1.00 88.94 71 PHE A N 1
ATOM 605 C CA . PHE A 1 71 ? -4.300 2.418 -2.239 1.00 88.94 71 PHE A CA 1
ATOM 606 C C . PHE A 1 71 ? -5.417 1.993 -3.176 1.00 88.94 71 PHE A C 1
ATOM 608 O O . PHE A 1 71 ? -6.509 2.544 -3.091 1.00 88.94 71 PHE A O 1
ATOM 615 N N . TYR A 1 72 ? -5.161 1.031 -4.059 1.00 90.94 72 TYR A N 1
ATOM 616 C CA . TYR A 1 72 ? -6.103 0.691 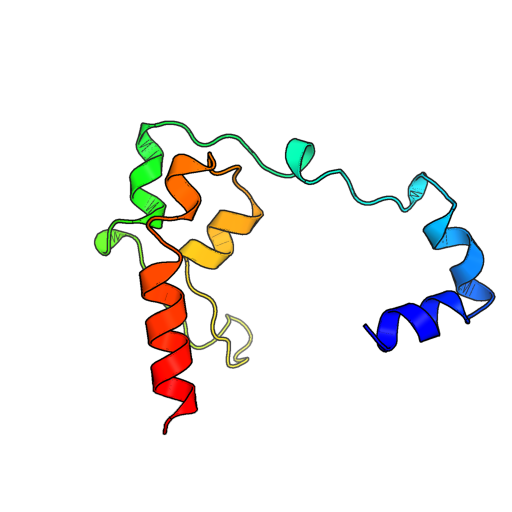-5.109 1.00 90.94 72 TYR A CA 1
ATOM 617 C C . TYR A 1 72 ? -6.657 -0.728 -5.006 1.00 90.94 72 TYR A C 1
ATOM 619 O O . TYR A 1 72 ? -5.947 -1.680 -4.681 1.00 90.94 72 TYR A O 1
ATOM 627 N N . ALA A 1 73 ? -7.940 -0.862 -5.329 1.00 87.62 73 ALA A N 1
ATOM 628 C CA . ALA A 1 73 ? -8.630 -2.135 -5.429 1.00 87.62 73 ALA A CA 1
ATOM 629 C C . ALA A 1 73 ? -8.360 -2.737 -6.813 1.00 87.62 73 ALA A C 1
ATOM 631 O O . ALA A 1 73 ? -8.884 -2.260 -7.822 1.00 87.62 73 ALA A O 1
ATOM 632 N N . LEU A 1 74 ? -7.527 -3.776 -6.853 1.00 80.56 74 LEU A N 1
ATOM 633 C CA . LEU A 1 74 ? -7.325 -4.598 -8.042 1.00 80.56 74 LEU A CA 1
ATOM 634 C C . LEU A 1 74 ? -8.441 -5.645 -8.103 1.00 80.56 74 LEU A C 1
ATOM 636 O O . LEU A 1 74 ? -8.746 -6.283 -7.097 1.00 80.56 74 LEU A O 1
ATOM 640 N N . SER A 1 75 ? -9.059 -5.809 -9.271 1.00 71.69 75 SER A N 1
ATOM 641 C CA . SER A 1 75 ? -9.943 -6.952 -9.517 1.00 71.69 75 SER A CA 1
ATOM 642 C C . SER A 1 75 ? -9.124 -8.248 -9.428 1.00 71.69 75 SER A C 1
ATOM 644 O O . SER A 1 75 ? -7.947 -8.242 -9.786 1.00 71.69 75 SER A O 1
ATOM 646 N N . GLU A 1 76 ? -9.723 -9.355 -8.979 1.00 60.34 76 GLU A N 1
ATOM 647 C CA . GLU A 1 76 ? -9.054 -10.667 -8.850 1.00 60.34 76 GLU A CA 1
ATOM 648 C C . GLU A 1 76 ? -8.360 -11.120 -10.147 1.00 60.34 76 GLU A C 1
ATOM 650 O O . GLU A 1 76 ? -7.319 -11.767 -10.106 1.00 60.34 76 GLU A O 1
ATOM 655 N N . SER A 1 77 ? -8.857 -10.691 -11.312 1.00 55.25 77 SER A N 1
ATOM 656 C CA . SER A 1 77 ? -8.231 -10.974 -12.610 1.00 55.25 77 SER A CA 1
ATOM 657 C C . SER A 1 77 ? -6.889 -10.244 -12.836 1.00 55.25 77 SER A C 1
ATOM 659 O O . SER A 1 77 ? -6.108 -10.650 -13.693 1.00 55.25 77 SER A O 1
ATOM 661 N N . ASP A 1 78 ? -6.596 -9.175 -12.088 1.00 57.78 78 ASP A N 1
ATOM 662 C CA . ASP A 1 78 ? -5.354 -8.392 -12.189 1.00 57.78 78 ASP A CA 1
ATOM 663 C C . ASP A 1 78 ? -4.283 -8.764 -11.161 1.00 57.78 78 ASP A C 1
ATOM 665 O O . ASP A 1 78 ? -3.105 -8.456 -11.372 1.00 57.78 78 ASP A O 1
ATOM 669 N N . SER A 1 79 ? -4.655 -9.390 -10.038 1.00 54.34 79 SER A N 1
ATOM 670 C CA . SER A 1 79 ? -3.676 -9.727 -9.000 1.00 54.34 79 SER A CA 1
ATOM 671 C C . SER A 1 79 ? -2.730 -10.842 -9.446 1.00 54.34 79 SER A C 1
ATOM 673 O O . SER A 1 79 ? -1.536 -10.779 -9.151 1.00 54.34 79 SER A O 1
ATOM 675 N N . ASP A 1 80 ? -3.230 -11.806 -10.222 1.00 52.09 80 ASP A N 1
ATOM 676 C CA . ASP A 1 80 ? -2.509 -13.047 -10.530 1.00 52.09 80 ASP A CA 1
ATOM 677 C C . ASP A 1 80 ? -1.367 -12.864 -11.551 1.00 52.09 80 ASP A C 1
ATOM 679 O O . ASP A 1 80 ? -0.318 -13.503 -11.468 1.00 52.09 80 ASP A O 1
ATOM 683 N N . LEU A 1 81 ? -1.495 -11.895 -12.466 1.00 53.09 81 LEU A N 1
ATOM 684 C CA . LEU A 1 81 ? -0.486 -11.618 -13.501 1.00 53.09 81 LEU A CA 1
ATOM 685 C C . LEU A 1 81 ? 0.814 -11.003 -12.957 1.00 53.09 81 LEU A C 1
ATOM 687 O O . LEU A 1 81 ? 1.851 -11.054 -13.613 1.00 53.09 81 LEU A O 1
ATOM 691 N N . SER A 1 82 ? 0.776 -10.407 -11.764 1.00 53.25 82 SER A N 1
ATOM 692 C CA . SER A 1 82 ? 1.893 -9.620 -11.218 1.00 53.25 82 SER A CA 1
ATOM 693 C C . SER A 1 82 ? 2.572 -10.259 -10.000 1.00 53.25 82 SER A C 1
ATOM 695 O O . SER A 1 82 ? 3.594 -9.767 -9.502 1.00 53.25 82 SER A O 1
ATOM 697 N N . GLU A 1 83 ? 2.015 -11.353 -9.484 1.00 53.19 83 GLU A N 1
ATOM 698 C CA . GLU A 1 83 ? 2.558 -12.068 -8.330 1.00 53.19 83 GLU A CA 1
ATOM 699 C C . GLU A 1 83 ? 3.596 -13.137 -8.717 1.00 53.19 83 GLU A C 1
ATOM 701 O O . GLU A 1 83 ? 4.478 -13.460 -7.916 1.00 53.19 83 GLU A O 1
ATOM 706 N N . SER A 1 84 ? 3.567 -13.610 -9.967 1.00 50.50 84 SER A N 1
ATOM 707 C CA . SER A 1 84 ? 4.562 -14.535 -10.523 1.00 50.50 84 SER A CA 1
ATOM 708 C C . SER A 1 84 ? 5.963 -13.907 -10.593 1.00 50.50 84 SER A C 1
ATOM 710 O O . SER A 1 84 ? 6.910 -14.454 -10.026 1.00 50.50 84 SER A O 1
ATOM 712 N N . GLU A 1 85 ? 6.103 -12.705 -11.163 1.00 50.97 85 GLU A N 1
ATOM 713 C CA . GLU A 1 85 ? 7.417 -12.058 -11.329 1.00 50.97 85 GLU A CA 1
ATOM 714 C C . GLU A 1 85 ? 8.046 -11.612 -9.996 1.00 50.97 85 GLU A C 1
ATOM 716 O O . GLU A 1 85 ? 9.256 -11.717 -9.790 1.00 50.97 85 GLU A O 1
ATOM 721 N N . SER A 1 86 ? 7.239 -11.136 -9.043 1.00 51.38 86 SER A N 1
ATOM 722 C CA . SER A 1 86 ? 7.743 -10.643 -7.751 1.00 51.38 86 SER A CA 1
ATOM 723 C C . SER A 1 86 ? 8.200 -11.774 -6.814 1.00 51.38 86 SER A C 1
ATOM 725 O O . SER A 1 86 ? 9.169 -11.605 -6.061 1.00 51.38 86 SER A O 1
ATOM 727 N N . LYS A 1 87 ? 7.571 -12.957 -6.889 1.00 51.53 87 LYS A N 1
ATOM 728 C CA . LYS A 1 87 ? 7.993 -14.162 -6.151 1.00 51.53 87 LYS A CA 1
ATOM 729 C C . LYS A 1 87 ? 9.295 -14.753 -6.699 1.00 51.53 87 LYS A C 1
ATOM 731 O O . LYS A 1 87 ? 10.117 -15.223 -5.908 1.00 51.53 87 LYS A O 1
ATOM 736 N N . GLU A 1 88 ? 9.536 -14.688 -8.007 1.00 49.62 88 GLU A N 1
ATOM 737 C CA . GLU A 1 88 ? 10.791 -15.161 -8.608 1.00 49.62 88 GLU A CA 1
ATOM 738 C C . GLU A 1 88 ? 12.011 -14.339 -8.169 1.00 49.62 88 GLU A C 1
ATOM 740 O O . GLU A 1 88 ? 13.048 -14.909 -7.811 1.00 49.62 88 GLU A O 1
ATOM 745 N N . VAL A 1 89 ? 11.880 -13.009 -8.093 1.00 50.69 89 VAL A N 1
ATOM 746 C CA . VAL A 1 89 ? 12.962 -12.122 -7.626 1.00 50.69 89 VAL A CA 1
ATOM 747 C C . VAL A 1 89 ? 13.300 -12.379 -6.149 1.00 50.69 89 VAL A C 1
ATOM 749 O O . VAL A 1 89 ? 14.477 -12.420 -5.779 1.00 50.69 89 VAL A O 1
ATOM 752 N N . LYS A 1 90 ? 12.291 -12.626 -5.298 1.00 50.62 90 LYS A N 1
ATOM 753 C CA . LYS A 1 90 ? 12.496 -12.962 -3.875 1.00 50.62 90 LYS A CA 1
ATOM 754 C C . LYS A 1 90 ? 13.136 -14.348 -3.685 1.00 50.62 90 LYS A C 1
ATOM 756 O O . LYS A 1 90 ? 13.990 -14.499 -2.814 1.00 50.62 90 LYS A O 1
ATOM 761 N N . LYS A 1 91 ? 12.801 -15.344 -4.520 1.00 48.44 91 LYS A N 1
ATOM 762 C CA . LYS A 1 91 ? 13.416 -16.689 -4.480 1.00 48.44 91 LYS A CA 1
ATOM 763 C C . LYS A 1 91 ? 14.888 -16.691 -4.915 1.00 48.44 91 LYS A C 1
ATOM 765 O O . LYS A 1 91 ? 15.687 -17.380 -4.286 1.00 48.44 91 LYS A O 1
ATOM 770 N N . LYS A 1 92 ? 15.272 -15.903 -5.930 1.00 48.56 92 LYS A N 1
ATOM 771 C CA . LYS A 1 92 ? 16.679 -15.791 -6.374 1.00 48.56 92 LYS A CA 1
ATOM 772 C C . LYS A 1 92 ? 17.595 -15.158 -5.318 1.00 48.56 92 LYS A C 1
ATOM 774 O O . LYS A 1 92 ? 18.727 -15.599 -5.176 1.00 48.56 92 LYS A O 1
ATOM 779 N N . LYS A 1 93 ? 17.102 -14.192 -4.531 1.00 48.97 93 LYS A N 1
ATOM 780 C CA . LYS A 1 93 ? 17.861 -13.587 -3.416 1.00 48.97 93 LYS A CA 1
ATOM 781 C C . LYS A 1 93 ? 18.064 -14.519 -2.214 1.00 48.97 93 LYS A C 1
ATOM 783 O O . LYS A 1 93 ? 19.002 -14.309 -1.468 1.00 48.97 93 LYS A O 1
ATOM 788 N N . LYS A 1 94 ? 17.200 -15.521 -2.016 1.00 49.34 94 LYS A N 1
ATOM 789 C CA . LYS A 1 94 ? 17.281 -16.464 -0.881 1.00 49.34 94 LYS A CA 1
ATOM 790 C C . LYS A 1 94 ? 18.191 -17.675 -1.154 1.00 49.34 94 LYS A C 1
ATOM 792 O O . LYS A 1 94 ? 18.491 -18.424 -0.235 1.00 49.34 94 LYS A O 1
ATOM 797 N N . LYS A 1 95 ? 18.575 -17.891 -2.418 1.00 49.03 95 LYS A N 1
ATOM 798 C CA . LYS A 1 95 ? 19.496 -18.953 -2.866 1.00 49.03 95 LYS A CA 1
ATOM 799 C C . LYS A 1 95 ? 20.955 -18.485 -2.995 1.00 49.03 95 LYS A C 1
ATOM 801 O O . LYS A 1 95 ? 21.788 -19.292 -3.391 1.00 49.03 95 LYS A O 1
ATOM 806 N N . LYS A 1 96 ? 21.243 -17.211 -2.726 1.00 39.34 96 LYS A N 1
ATOM 807 C CA . LYS A 1 96 ? 22.587 -16.632 -2.778 1.00 39.34 96 LYS A CA 1
ATOM 808 C C . LYS A 1 96 ? 23.032 -16.246 -1.377 1.00 39.34 96 LYS A C 1
ATOM 810 O O . LYS A 1 96 ? 22.141 -15.830 -0.605 1.00 39.34 96 LYS A O 1
#

Foldseek 3Di:
DVVVVVQCPDPVNVVLVVDVVNDDDDQVVQAAEDDPVCLCCQPDPVNWDFDQADPVRDGDGDIPNNVNVSHHDDDPVSPVNRPVVVVVVVVVVVVD